Protein AF-A0A1Q9S417-F1 (afdb_monomer_lite)

pLDDT: mean 75.5, std 13.15, range [45.78, 92.06]

Secondary structure (DSSP, 8-state):
--HHHHHHHHHHHHHTS-GGGS-HHHHHHHHHHHHHHHHHHHHHHHHHHHHHHHHH---HHHHHHHHTS-HHHHHHHHGGGSPPPTT------------

Foldseek 3Di:
DVVLVVLVVVLVVLVVDDPVPDDPVSVVSNVVSVVVCVVVVLQVLLQVLQVVCVPPVDDLVRSCVVVVHPSCSSCVSNVVPHDPDPPPPPPDPDDPDDD

Structure (mmCIF, N/CA/C/O backbone):
data_AF-A0A1Q9S417-F1
#
_entry.id   AF-A0A1Q9S417-F1
#
loop_
_atom_site.group_PDB
_atom_site.id
_atom_site.type_symbol
_atom_site.label_atom_id
_atom_site.label_alt_id
_atom_site.label_comp_id
_atom_site.label_asym_id
_atom_site.label_entity_id
_atom_site.label_seq_id
_atom_site.pdbx_PDB_ins_code
_atom_site.Cartn_x
_atom_site.Cartn_y
_atom_site.Cartn_z
_atom_site.occupancy
_atom_site.B_iso_or_equiv
_atom_site.auth_seq_id
_atom_site.auth_comp_id
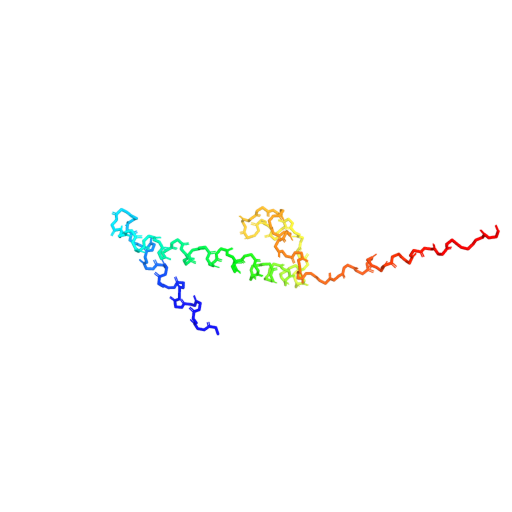_atom_site.auth_asym_id
_atom_site.auth_atom_id
_atom_site.pdbx_PDB_model_num
ATOM 1 N N . MET A 1 1 ? 4.423 -18.684 5.116 1.00 52.31 1 MET A N 1
ATOM 2 C CA . MET A 1 1 ? 3.765 -17.444 5.581 1.00 52.31 1 MET A CA 1
ATOM 3 C C . MET A 1 1 ? 2.319 -17.697 6.058 1.00 52.31 1 MET A C 1
ATOM 5 O O . MET A 1 1 ? 1.405 -17.155 5.455 1.00 52.31 1 MET A O 1
ATOM 9 N N . PRO A 1 2 ? 2.068 -18.516 7.101 1.00 57.88 2 PRO A N 1
ATOM 10 C CA . PRO A 1 2 ? 0.712 -18.708 7.648 1.00 57.88 2 PRO A CA 1
ATOM 11 C C . PRO A 1 2 ? 0.301 -17.654 8.701 1.00 57.88 2 PRO A C 1
ATOM 13 O O . PRO A 1 2 ? -0.861 -17.271 8.761 1.00 57.88 2 PRO A O 1
ATOM 16 N N . GLN A 1 3 ? 1.254 -17.114 9.470 1.00 61.38 3 GLN A N 1
ATOM 17 C CA . GLN A 1 3 ? 0.981 -16.210 10.604 1.00 61.38 3 GLN A CA 1
ATOM 18 C C . GLN A 1 3 ? 0.421 -14.837 10.195 1.00 61.38 3 GLN A C 1
ATOM 20 O O . GLN A 1 3 ? -0.356 -14.236 10.932 1.00 61.38 3 GLN A O 1
ATOM 25 N N . ASP A 1 4 ? 0.787 -14.337 9.013 1.00 63.00 4 ASP A N 1
ATOM 26 C CA . ASP A 1 4 ? 0.271 -13.055 8.520 1.00 63.00 4 ASP A CA 1
ATOM 27 C C . ASP A 1 4 ? -1.196 -13.151 8.103 1.00 63.00 4 ASP A C 1
ATOM 29 O O . ASP A 1 4 ? -1.945 -12.197 8.282 1.00 63.00 4 ASP A O 1
ATOM 33 N N . ALA A 1 5 ? -1.609 -14.298 7.558 1.00 62.94 5 ALA A N 1
ATOM 34 C CA . ALA A 1 5 ? -2.987 -14.528 7.143 1.00 62.94 5 ALA A CA 1
ATOM 35 C C . ALA A 1 5 ? -3.916 -14.645 8.360 1.00 62.94 5 ALA A C 1
ATOM 37 O O . ALA A 1 5 ? -5.005 -14.080 8.348 1.00 62.94 5 ALA A O 1
ATOM 38 N N . GLU A 1 6 ? -3.462 -15.308 9.428 1.00 66.06 6 GLU A N 1
ATOM 39 C CA . GLU A 1 6 ? -4.189 -15.379 10.701 1.00 66.06 6 GLU A CA 1
ATOM 40 C C . GLU A 1 6 ? -4.301 -14.005 11.370 1.00 66.06 6 GLU A C 1
ATOM 42 O O . GLU A 1 6 ? -5.394 -13.609 11.765 1.00 66.06 6 GLU A O 1
ATOM 47 N N . ARG A 1 7 ? -3.211 -13.225 11.414 1.00 66.38 7 ARG A N 1
ATOM 48 C CA . ARG A 1 7 ? -3.243 -11.842 11.924 1.00 66.38 7 ARG A CA 1
ATOM 49 C C . ARG A 1 7 ? -4.165 -10.932 11.113 1.00 66.38 7 ARG A C 1
ATOM 51 O O . ARG A 1 7 ? -4.863 -10.104 11.690 1.00 66.38 7 ARG A O 1
ATOM 58 N N . LEU A 1 8 ? -4.179 -11.081 9.788 1.00 67.31 8 LEU A N 1
ATOM 59 C CA . LEU A 1 8 ? -5.055 -10.310 8.905 1.00 67.31 8 LEU A CA 1
ATOM 60 C C . LEU A 1 8 ? -6.529 -10.694 9.099 1.00 67.31 8 LEU A C 1
ATOM 62 O O . LEU A 1 8 ? -7.389 -9.818 9.111 1.00 67.31 8 LEU A O 1
ATOM 66 N N . ALA A 1 9 ? -6.820 -11.985 9.283 1.00 70.38 9 ALA A N 1
ATOM 67 C CA . ALA A 1 9 ? -8.165 -12.476 9.569 1.00 70.38 9 ALA A CA 1
ATOM 68 C C . ALA A 1 9 ? -8.672 -12.003 10.940 1.00 70.38 9 ALA A C 1
ATOM 70 O O . ALA A 1 9 ? -9.835 -11.624 11.060 1.00 70.38 9 ALA A O 1
ATOM 71 N N . GLU A 1 10 ? -7.805 -11.979 11.953 1.00 69.38 10 GLU A N 1
ATOM 72 C CA . GLU A 1 10 ? -8.148 -11.475 13.283 1.00 69.38 10 GLU A CA 1
ATOM 73 C C . GLU A 1 10 ? -8.423 -9.968 13.257 1.00 69.38 10 GLU A C 1
ATOM 75 O O . GLU A 1 10 ? -9.461 -9.516 13.737 1.00 69.38 10 GLU A O 1
ATOM 80 N N . LEU A 1 11 ? -7.576 -9.190 12.574 1.00 69.12 11 LEU A N 1
ATOM 81 C CA . LEU A 1 11 ? -7.831 -7.764 12.379 1.00 69.12 11 LEU A CA 1
ATOM 82 C C . LEU A 1 11 ? -9.136 -7.520 11.605 1.00 69.12 11 LEU A C 1
ATOM 84 O O . LEU A 1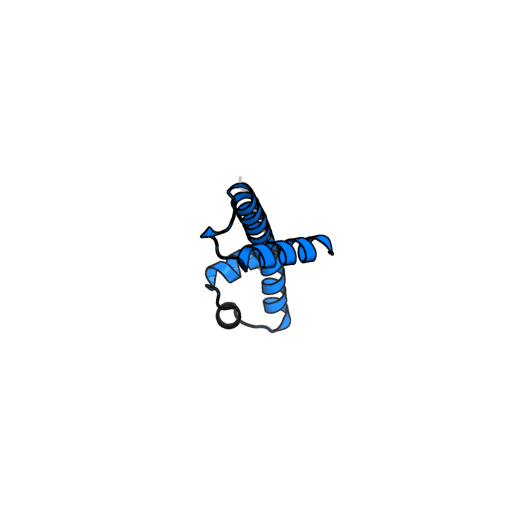 11 ? -9.908 -6.641 11.973 1.00 69.12 11 LEU A O 1
ATOM 88 N N . ALA A 1 12 ? -9.421 -8.309 10.565 1.00 71.44 12 ALA A N 1
ATOM 89 C CA . ALA A 1 12 ? -10.667 -8.196 9.808 1.00 71.44 12 ALA A CA 1
ATOM 90 C C . ALA A 1 12 ? -11.908 -8.480 10.672 1.00 71.44 12 ALA A C 1
ATOM 92 O O . ALA A 1 12 ? -12.933 -7.827 10.492 1.00 71.44 12 ALA A O 1
ATOM 93 N N . ARG A 1 13 ? -11.823 -9.413 11.631 1.00 70.25 13 ARG A N 1
ATOM 94 C CA . ARG A 1 13 ? -12.907 -9.690 12.589 1.00 70.25 13 ARG A CA 1
ATOM 95 C C . ARG A 1 13 ? -13.120 -8.542 13.569 1.00 70.25 13 ARG A C 1
ATOM 97 O O . ARG A 1 13 ? -14.266 -8.179 13.817 1.00 70.25 13 ARG A O 1
ATOM 104 N N . VAL A 1 14 ? -12.044 -7.959 14.095 1.00 68.81 14 VAL A N 1
ATOM 105 C CA . VAL A 1 14 ? -12.127 -6.815 15.018 1.00 68.81 14 VAL A CA 1
ATOM 106 C C . VAL A 1 14 ? -12.661 -5.570 14.302 1.00 68.81 14 VAL A C 1
ATOM 108 O O . VAL A 1 14 ? -13.547 -4.902 14.823 1.00 68.81 14 VAL A O 1
ATOM 111 N N . LEU A 1 15 ? -12.210 -5.305 13.071 1.00 67.19 15 LEU A N 1
ATOM 112 C CA . LEU A 1 15 ? -12.684 -4.182 12.249 1.00 67.19 15 LEU A CA 1
ATOM 113 C C . LEU A 1 15 ? -14.111 -4.361 11.703 1.00 67.19 15 LEU A C 1
ATOM 115 O O . LEU A 1 15 ? -14.707 -3.391 11.242 1.00 67.19 15 LEU A O 1
ATOM 119 N N . ALA A 1 16 ? -14.660 -5.579 11.728 1.00 74.50 16 ALA A N 1
ATOM 120 C CA . ALA A 1 16 ? -16.048 -5.844 11.346 1.00 74.50 16 ALA A CA 1
ATOM 121 C C . ALA A 1 16 ? -17.061 -5.492 12.453 1.00 74.50 16 ALA A C 1
ATOM 123 O O . ALA A 1 16 ? -18.263 -5.457 12.184 1.00 74.50 16 ALA A O 1
ATOM 124 N N . ARG A 1 17 ? -16.598 -5.239 13.686 1.00 72.88 17 ARG A N 1
ATOM 125 C CA . ARG A 1 17 ? -17.420 -4.731 14.797 1.00 72.88 17 ARG A CA 1
ATOM 126 C C . ARG A 1 17 ? -17.449 -3.200 14.773 1.00 72.88 17 ARG A C 1
ATOM 128 O O . ARG A 1 17 ? -16.522 -2.566 14.272 1.00 72.88 17 ARG A O 1
ATOM 135 N N . ASP A 1 18 ? -18.509 -2.597 15.314 1.00 75.44 18 ASP A N 1
ATOM 136 C CA . ASP A 1 18 ? -18.548 -1.142 15.502 1.00 75.44 18 ASP A CA 1
ATOM 137 C C . ASP A 1 18 ? -17.418 -0.741 16.462 1.00 75.44 18 ASP A C 1
ATOM 139 O O . ASP A 1 18 ? -17.254 -1.334 17.527 1.00 75.44 18 ASP A O 1
ATOM 143 N N . VAL A 1 19 ? -16.628 0.264 16.079 1.00 77.62 19 VAL A N 1
ATOM 144 C CA . VAL A 1 19 ? -15.475 0.751 16.856 1.00 77.62 19 VAL A CA 1
ATOM 145 C C . VAL A 1 19 ? -15.885 1.183 18.268 1.00 77.62 19 VAL A C 1
ATOM 147 O O . VAL A 1 19 ? -15.073 1.124 19.186 1.00 77.62 19 VAL A O 1
ATOM 150 N N . ARG A 1 20 ? -17.147 1.587 18.459 1.00 81.50 20 ARG A N 1
ATOM 151 C CA . ARG A 1 20 ? -17.700 1.991 19.760 1.00 81.50 20 ARG A CA 1
ATOM 152 C C . ARG A 1 20 ? -17.938 0.820 20.716 1.00 81.50 20 ARG A C 1
ATOM 154 O O . ARG A 1 20 ? -18.081 1.060 21.910 1.00 81.50 20 ARG A O 1
ATOM 161 N N . ASP A 1 21 ? -17.956 -0.408 20.202 1.00 84.94 21 ASP A N 1
ATOM 162 C CA . ASP A 1 21 ? -18.193 -1.636 20.969 1.00 84.94 21 ASP A CA 1
ATOM 163 C C . ASP A 1 21 ? -16.889 -2.384 21.303 1.00 84.94 21 ASP A C 1
ATOM 165 O O . ASP A 1 21 ? -16.933 -3.520 21.787 1.00 84.94 21 ASP A O 1
ATOM 169 N N . LEU A 1 22 ? -15.734 -1.786 20.994 1.00 81.31 22 LEU A N 1
ATOM 170 C CA . LEU A 1 22 ? -14.412 -2.327 21.302 1.00 81.31 22 LEU A CA 1
ATOM 171 C C . LEU A 1 22 ? -13.913 -1.772 22.639 1.00 81.31 22 LEU A C 1
ATOM 173 O O . LEU A 1 22 ? -14.025 -0.578 22.914 1.00 81.31 22 LEU A O 1
ATOM 177 N N . SER A 1 23 ? -13.335 -2.645 23.458 1.00 85.56 23 SER A N 1
ATOM 178 C CA . SER A 1 23 ? -12.593 -2.245 24.653 1.00 85.56 23 SER A CA 1
ATOM 179 C C . SER A 1 23 ? -11.291 -1.523 24.291 1.00 85.56 23 SER A C 1
ATOM 181 O O . SER A 1 23 ? -10.753 -1.684 23.194 1.00 85.56 23 SER A O 1
ATOM 183 N N . ASP A 1 24 ? -10.738 -0.763 25.237 1.00 86.25 24 ASP A N 1
ATOM 184 C CA . ASP A 1 24 ? -9.450 -0.081 25.059 1.00 86.25 24 ASP A CA 1
ATOM 185 C C . ASP A 1 24 ? -8.321 -1.059 24.683 1.00 86.25 24 ASP A C 1
ATOM 187 O O . ASP A 1 24 ? -7.478 -0.742 23.843 1.00 86.25 24 ASP A O 1
ATOM 191 N N . GLU A 1 25 ? -8.320 -2.267 25.254 1.00 81.06 25 GLU A N 1
ATOM 192 C CA . GLU A 1 25 ? -7.355 -3.324 24.925 1.00 81.06 25 GLU A CA 1
ATOM 193 C C . GLU A 1 25 ? -7.522 -3.809 23.476 1.00 81.06 25 GLU A C 1
ATOM 195 O O . GLU A 1 25 ? -6.542 -3.833 22.728 1.00 81.06 25 GLU A O 1
ATOM 200 N N . GLU A 1 26 ? -8.754 -4.086 23.036 1.00 78.56 26 GLU A N 1
ATOM 201 C CA . GLU A 1 26 ? -9.056 -4.473 21.647 1.00 78.56 26 GLU A CA 1
ATOM 202 C C . GLU A 1 26 ? -8.687 -3.359 20.648 1.00 78.56 26 GLU A C 1
ATOM 204 O O . GLU A 1 26 ? -8.148 -3.634 19.574 1.00 78.56 26 GLU A O 1
ATOM 209 N N . LEU A 1 27 ? -8.918 -2.089 21.001 1.00 79.38 27 LEU A N 1
ATOM 210 C CA . LEU A 1 27 ? -8.531 -0.934 20.185 1.00 79.38 27 LEU A CA 1
ATOM 211 C C . LEU A 1 27 ? -7.008 -0.815 20.048 1.00 79.38 27 LEU A C 1
ATOM 213 O O . LEU A 1 27 ? -6.499 -0.560 18.952 1.00 79.38 27 LEU A O 1
ATOM 217 N N . ILE A 1 28 ? -6.265 -1.019 21.139 1.00 80.44 28 ILE A N 1
ATOM 218 C CA . ILE A 1 28 ? -4.796 -0.996 21.138 1.00 80.44 28 ILE A CA 1
ATOM 219 C C . ILE A 1 28 ? -4.241 -2.138 20.283 1.00 80.44 28 ILE A C 1
ATOM 221 O O . ILE A 1 28 ? -3.309 -1.924 19.500 1.00 80.44 28 ILE A O 1
ATOM 225 N N . GLU A 1 29 ? -4.798 -3.341 20.407 1.00 77.50 29 GLU A N 1
ATOM 226 C CA . GLU A 1 29 ? -4.387 -4.492 19.604 1.00 77.50 29 GLU A CA 1
ATOM 227 C C . GLU A 1 29 ? -4.687 -4.284 18.117 1.00 77.50 29 GLU A C 1
ATOM 229 O O . GLU A 1 29 ? -3.794 -4.472 17.283 1.00 77.50 29 GLU A O 1
ATOM 234 N N . ALA A 1 30 ? -5.884 -3.795 17.779 1.00 73.75 30 ALA A N 1
ATOM 235 C CA . ALA A 1 30 ? -6.258 -3.462 16.408 1.00 73.75 30 ALA A CA 1
ATOM 236 C C . ALA A 1 30 ? -5.344 -2.383 15.808 1.00 73.75 30 ALA A C 1
ATOM 238 O O . ALA A 1 30 ? -4.875 -2.520 14.675 1.00 73.75 30 ALA A O 1
ATOM 239 N N . ALA A 1 31 ? -5.023 -1.335 16.573 1.00 76.56 31 ALA A N 1
ATOM 240 C CA . ALA A 1 31 ? -4.114 -0.277 16.140 1.00 76.56 31 ALA A CA 1
ATOM 241 C C . ALA A 1 31 ? -2.683 -0.796 15.920 1.00 76.56 31 ALA A C 1
ATOM 243 O O . ALA A 1 31 ? -2.050 -0.448 14.921 1.00 76.56 31 ALA A O 1
ATOM 244 N N . ARG A 1 32 ? -2.170 -1.663 16.806 1.00 74.81 32 ARG A N 1
ATOM 245 C CA . ARG A 1 32 ? -0.851 -2.299 16.637 1.00 74.81 32 ARG A CA 1
ATOM 246 C C . ARG A 1 32 ? -0.813 -3.201 15.409 1.00 74.81 32 ARG A C 1
ATOM 248 O O . ARG A 1 32 ? 0.114 -3.086 14.610 1.00 74.81 32 ARG A O 1
ATOM 255 N N . ALA A 1 33 ? -1.814 -4.060 15.232 1.00 71.12 33 ALA A N 1
ATOM 256 C CA . ALA A 1 33 ? -1.909 -4.948 14.077 1.00 71.12 33 ALA A CA 1
ATOM 257 C C . ALA A 1 33 ? -2.018 -4.156 12.762 1.00 71.12 33 ALA A C 1
ATOM 259 O O . ALA A 1 33 ? -1.296 -4.445 11.806 1.00 71.12 33 ALA A O 1
ATOM 260 N N . SER A 1 34 ? -2.840 -3.102 12.741 1.00 69.25 34 SER A N 1
ATOM 261 C CA . SER A 1 34 ? -2.952 -2.173 11.610 1.00 69.25 34 SER A CA 1
ATOM 262 C C . SER A 1 34 ? -1.626 -1.459 11.316 1.00 69.25 34 SER A C 1
ATOM 264 O O . SER A 1 34 ? -1.203 -1.366 10.161 1.00 69.25 34 SER A O 1
ATOM 266 N N . GLY A 1 35 ? -0.906 -1.026 12.355 1.00 67.62 35 GLY A N 1
ATOM 267 C CA . GLY A 1 35 ? 0.417 -0.415 12.230 1.00 67.62 35 GLY A CA 1
ATOM 268 C C . GLY A 1 35 ? 1.467 -1.358 11.636 1.00 67.62 35 GLY A C 1
ATOM 269 O O . GLY A 1 35 ? 2.229 -0.952 10.762 1.00 67.62 35 GLY A O 1
ATOM 270 N N . GLU A 1 36 ? 1.492 -2.625 12.048 1.00 69.69 36 GLU A N 1
ATOM 271 C CA . GLU A 1 36 ? 2.418 -3.627 11.501 1.00 69.69 36 GLU A CA 1
ATOM 272 C C . GLU A 1 36 ? 2.094 -3.980 10.043 1.00 69.69 36 GLU A C 1
ATOM 274 O O . GLU A 1 36 ? 2.999 -4.053 9.208 1.00 69.69 36 GLU A O 1
ATOM 279 N N . ILE A 1 37 ? 0.810 -4.098 9.692 1.00 66.56 37 ILE A N 1
ATOM 280 C CA . ILE A 1 37 ? 0.378 -4.251 8.293 1.00 66.56 37 ILE A CA 1
ATOM 281 C C . ILE A 1 37 ? 0.773 -3.022 7.471 1.00 66.56 37 ILE A C 1
ATOM 283 O O . ILE A 1 37 ? 1.248 -3.167 6.349 1.00 66.56 37 ILE A O 1
ATOM 287 N N . THR A 1 38 ? 0.664 -1.819 8.036 1.00 67.88 38 THR A N 1
ATOM 288 C CA . THR A 1 38 ? 1.076 -0.571 7.376 1.00 67.88 38 THR A CA 1
ATOM 289 C C . THR A 1 38 ? 2.594 -0.462 7.224 1.00 67.88 38 THR A C 1
ATOM 291 O O . THR A 1 38 ? 3.056 0.166 6.282 1.00 67.88 38 THR A O 1
ATOM 294 N N . LYS A 1 39 ? 3.398 -1.084 8.095 1.00 67.50 39 LYS A N 1
ATOM 295 C CA . LYS A 1 39 ? 4.864 -1.142 7.936 1.00 67.50 39 LYS A CA 1
ATOM 296 C C . LYS A 1 39 ? 5.293 -2.155 6.878 1.00 67.50 39 LYS A C 1
ATOM 298 O O . LYS A 1 39 ? 6.172 -1.865 6.072 1.00 67.50 39 LYS A O 1
ATOM 303 N N . LEU A 1 40 ? 4.666 -3.331 6.865 1.00 65.12 40 LEU A N 1
ATOM 304 C CA . LEU A 1 40 ? 4.966 -4.400 5.904 1.00 65.12 40 LEU A CA 1
ATOM 305 C C . LEU A 1 40 ? 4.318 -4.162 4.532 1.00 65.12 40 LEU A C 1
ATOM 307 O O . LEU A 1 40 ? 4.773 -4.708 3.523 1.00 65.12 40 LEU A O 1
ATOM 311 N N . GLY A 1 41 ? 3.268 -3.343 4.491 1.00 73.75 41 GLY A N 1
ATOM 312 C CA . GLY A 1 41 ? 2.508 -2.973 3.303 1.00 73.75 41 GLY A CA 1
ATOM 313 C C . GLY A 1 41 ? 3.386 -2.340 2.226 1.00 73.75 41 GLY A C 1
ATOM 314 O O . GLY A 1 41 ? 3.471 -2.917 1.145 1.00 73.75 41 GLY A O 1
ATOM 315 N N . PRO A 1 42 ? 4.093 -1.229 2.494 1.00 79.56 42 PRO A N 1
ATOM 316 C CA . PRO A 1 42 ? 4.997 -0.582 1.548 1.00 79.56 42 PRO A CA 1
ATOM 317 C C . PRO A 1 42 ? 6.098 -1.505 1.030 1.00 79.56 42 PRO A C 1
ATOM 319 O O . PRO A 1 42 ? 6.398 -1.473 -0.157 1.00 79.56 42 PRO A O 1
ATOM 322 N N . GLU A 1 43 ? 6.662 -2.364 1.885 1.00 82.56 43 GLU A N 1
ATOM 323 C CA . GLU A 1 43 ? 7.725 -3.296 1.492 1.00 82.56 43 GLU A CA 1
ATOM 324 C C . GLU A 1 43 ? 7.210 -4.353 0.502 1.00 82.56 43 GLU A C 1
ATOM 326 O O . GLU A 1 43 ? 7.755 -4.534 -0.589 1.00 82.56 43 GLU A O 1
ATOM 331 N N . ARG A 1 44 ? 6.119 -5.044 0.857 1.00 82.75 44 ARG A N 1
ATOM 332 C CA . ARG A 1 44 ? 5.517 -6.089 0.011 1.00 82.75 44 ARG A CA 1
ATOM 333 C C . ARG A 1 44 ? 4.921 -5.501 -1.258 1.00 82.75 44 ARG A C 1
ATOM 335 O O . ARG A 1 44 ? 5.135 -6.038 -2.341 1.00 82.75 44 ARG A O 1
ATOM 342 N N . THR A 1 45 ? 4.212 -4.385 -1.124 1.00 86.00 45 THR A N 1
ATOM 343 C CA . THR A 1 45 ? 3.599 -3.671 -2.249 1.00 86.00 45 THR A CA 1
ATOM 344 C C . THR A 1 45 ? 4.677 -3.139 -3.182 1.00 86.00 45 THR A C 1
ATOM 346 O O . THR A 1 45 ? 4.571 -3.323 -4.386 1.00 86.00 45 THR A O 1
ATOM 349 N N . GLY A 1 46 ? 5.764 -2.577 -2.650 1.00 88.56 46 GLY A N 1
ATOM 350 C CA . GLY A 1 46 ? 6.912 -2.123 -3.430 1.00 88.56 46 GLY A CA 1
ATOM 351 C C . GLY A 1 46 ? 7.515 -3.215 -4.311 1.00 88.56 46 GLY A C 1
ATOM 352 O O . GLY A 1 46 ? 7.724 -2.989 -5.501 1.00 88.56 46 GLY A O 1
ATOM 353 N N . ARG A 1 47 ? 7.714 -4.425 -3.769 1.00 89.38 47 ARG A N 1
ATOM 354 C CA . ARG A 1 47 ? 8.198 -5.581 -4.547 1.00 89.38 47 ARG A CA 1
ATOM 355 C C . ARG A 1 47 ? 7.232 -5.974 -5.669 1.00 89.38 47 ARG A C 1
ATOM 357 O O . ARG A 1 47 ? 7.672 -6.233 -6.783 1.00 89.38 47 ARG A O 1
ATOM 364 N N . LEU A 1 48 ? 5.927 -5.994 -5.393 1.00 88.94 48 LEU A N 1
ATOM 365 C CA . LEU A 1 48 ? 4.904 -6.307 -6.399 1.00 88.94 48 LEU A CA 1
ATOM 366 C C . LEU A 1 48 ? 4.847 -5.248 -7.509 1.00 88.94 48 LEU A C 1
ATOM 368 O O . LEU A 1 48 ? 4.749 -5.598 -8.681 1.00 88.94 48 LEU A O 1
ATOM 372 N N . LEU A 1 49 ? 4.943 -3.965 -7.152 1.00 90.94 49 LEU A N 1
ATOM 373 C CA . LEU A 1 49 ? 4.956 -2.851 -8.103 1.00 90.94 49 LEU A CA 1
ATOM 374 C C . LEU A 1 49 ? 6.212 -2.864 -8.986 1.00 90.94 49 LEU A C 1
ATOM 376 O O . LEU A 1 49 ? 6.112 -2.624 -10.188 1.00 90.94 49 LEU A O 1
ATOM 380 N N . ALA A 1 50 ? 7.380 -3.168 -8.411 1.00 90.44 50 ALA A N 1
ATOM 381 C CA . ALA A 1 50 ? 8.627 -3.326 -9.159 1.00 90.44 50 ALA A CA 1
ATOM 382 C C . ALA A 1 50 ? 8.547 -4.494 -10.156 1.00 90.44 50 ALA A C 1
ATOM 384 O O . ALA A 1 50 ? 8.931 -4.347 -11.316 1.00 90.44 50 ALA A O 1
ATOM 385 N N . GLU A 1 51 ? 7.979 -5.6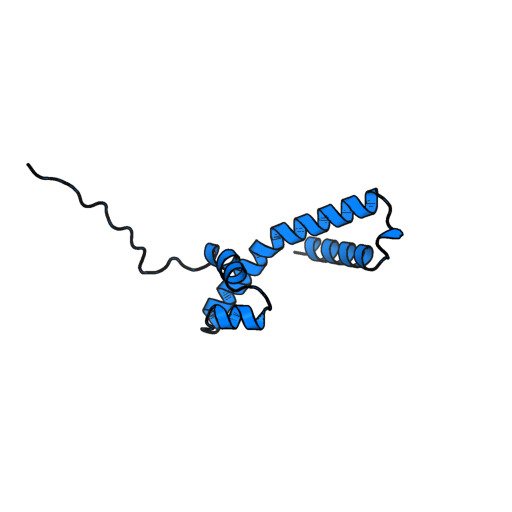25 -9.733 1.00 90.06 51 GLU A N 1
ATOM 386 C CA . GLU A 1 51 ? 7.766 -6.780 -10.605 1.00 90.06 51 GLU A CA 1
ATOM 387 C C . GLU A 1 51 ? 6.769 -6.468 -11.733 1.00 90.06 51 GLU A C 1
ATOM 389 O O . GLU A 1 51 ? 7.008 -6.817 -12.889 1.00 90.06 51 GLU A O 1
ATOM 394 N N . LEU A 1 52 ? 5.672 -5.767 -11.423 1.00 87.31 52 LEU A N 1
ATOM 395 C CA . LEU A 1 52 ? 4.666 -5.354 -12.405 1.00 87.31 52 LEU A CA 1
ATOM 396 C C . LEU A 1 52 ? 5.270 -4.439 -13.481 1.00 87.31 52 LEU A C 1
ATOM 398 O O . LEU A 1 52 ? 5.026 -4.631 -14.673 1.00 87.31 52 LEU A O 1
ATOM 402 N N . TYR A 1 53 ? 6.110 -3.488 -13.068 1.00 87.75 53 TYR A N 1
ATOM 403 C CA . TYR A 1 53 ? 6.862 -2.632 -13.985 1.00 87.75 53 TYR A CA 1
ATOM 404 C C . TYR A 1 53 ? 7.809 -3.436 -14.887 1.00 87.75 53 TYR A C 1
ATOM 406 O O . TYR A 1 53 ? 7.887 -3.179 -16.089 1.00 87.75 53 TYR A O 1
ATOM 414 N N . GLY A 1 54 ? 8.487 -4.445 -14.329 1.00 83.50 54 GLY A N 1
ATOM 415 C CA . GLY A 1 54 ? 9.412 -5.305 -15.068 1.00 83.50 54 GLY A CA 1
ATOM 416 C C . GLY A 1 54 ? 8.741 -6.243 -16.080 1.00 83.50 54 GLY A C 1
ATOM 417 O O . GLY A 1 54 ? 9.313 -6.494 -17.141 1.00 83.50 54 GLY A O 1
ATOM 418 N N . ARG A 1 55 ? 7.537 -6.751 -15.781 1.00 81.75 55 ARG A N 1
ATOM 419 C CA . ARG A 1 55 ? 6.840 -7.758 -16.606 1.00 81.75 55 ARG A CA 1
ATOM 420 C C . ARG A 1 55 ? 6.044 -7.175 -17.770 1.00 81.75 55 ARG A C 1
ATOM 422 O O . ARG A 1 55 ? 6.159 -7.679 -18.883 1.00 81.75 55 ARG A O 1
ATOM 429 N N . ASP A 1 56 ? 5.267 -6.119 -17.530 1.00 65.19 56 ASP A N 1
ATOM 430 C CA . ASP A 1 56 ? 4.244 -5.667 -18.489 1.00 65.19 56 ASP A CA 1
ATOM 431 C C . ASP A 1 56 ? 4.663 -4.439 -19.323 1.00 65.19 56 ASP A C 1
ATOM 433 O O . ASP A 1 56 ? 3.862 -3.910 -20.094 1.00 65.19 56 ASP A O 1
ATOM 437 N N . ARG A 1 57 ? 5.908 -3.945 -19.175 1.00 69.38 57 ARG A N 1
ATOM 438 C CA . ARG A 1 57 ? 6.383 -2.654 -19.735 1.00 69.38 57 ARG A CA 1
ATOM 439 C C . ARG A 1 57 ? 5.396 -1.496 -19.503 1.00 69.38 57 ARG A C 1
ATOM 441 O O . ARG A 1 57 ? 5.329 -0.554 -20.297 1.00 69.38 57 ARG A O 1
ATOM 448 N N . LEU A 1 58 ? 4.605 -1.563 -18.433 1.00 82.81 58 LEU A N 1
ATOM 449 C CA . LEU A 1 58 ? 3.668 -0.505 -18.085 1.00 82.81 58 LEU A CA 1
ATOM 450 C C . LEU A 1 58 ? 4.451 0.696 -17.574 1.00 82.81 58 LEU A C 1
ATOM 452 O O . LEU A 1 58 ? 5.398 0.565 -16.803 1.00 82.81 58 LEU A O 1
ATOM 456 N N . SER A 1 59 ? 4.033 1.887 -17.983 1.00 89.06 59 SER A N 1
ATOM 457 C CA . SER A 1 59 ? 4.589 3.111 -17.427 1.00 89.06 59 SER A CA 1
ATOM 458 C C . SER A 1 59 ? 4.132 3.283 -15.972 1.00 89.06 59 SER A C 1
ATOM 460 O O . SER A 1 59 ? 3.028 2.876 -15.602 1.00 89.06 59 SER A O 1
ATOM 462 N N . TRP A 1 60 ? 4.950 3.935 -15.141 1.00 90.38 60 TRP A N 1
ATOM 463 C CA . TRP A 1 60 ? 4.574 4.264 -13.760 1.00 90.38 60 TRP A CA 1
ATOM 464 C C . TRP A 1 60 ? 3.214 4.971 -13.628 1.00 90.38 60 TRP A C 1
ATOM 466 O O . TRP A 1 60 ? 2.455 4.590 -12.737 1.00 90.38 60 TRP A O 1
ATOM 476 N N . PRO A 1 61 ? 2.842 5.927 -14.508 1.00 91.56 61 PRO A N 1
ATOM 477 C CA . PRO A 1 61 ? 1.500 6.505 -14.504 1.00 91.56 61 PRO A CA 1
ATOM 478 C C . PRO A 1 61 ? 0.391 5.468 -14.703 1.00 91.56 61 PRO A C 1
ATOM 480 O O . PRO A 1 61 ? -0.615 5.513 -14.001 1.00 91.56 61 PRO A O 1
ATOM 483 N N . ARG A 1 62 ? 0.578 4.507 -15.618 1.00 90.00 62 ARG A N 1
ATOM 484 C CA . ARG A 1 62 ? -0.427 3.471 -15.880 1.00 90.00 62 ARG A CA 1
ATOM 485 C C . ARG A 1 62 ? -0.556 2.503 -14.709 1.00 90.00 62 ARG A C 1
ATOM 487 O O . ARG A 1 62 ? -1.664 2.108 -14.367 1.00 90.00 62 ARG A O 1
ATOM 494 N N . ILE A 1 63 ? 0.558 2.153 -14.071 1.00 89.69 63 ILE A N 1
ATOM 495 C CA . ILE A 1 63 ? 0.544 1.347 -12.846 1.00 89.69 63 ILE A CA 1
ATOM 496 C C . ILE A 1 63 ? -0.220 2.085 -11.741 1.00 89.69 63 ILE A C 1
ATOM 498 O O . ILE A 1 63 ? -1.097 1.493 -11.122 1.00 89.69 63 ILE A O 1
ATOM 502 N N . ALA A 1 64 ? 0.062 3.374 -11.536 1.00 88.75 64 ALA A N 1
ATOM 503 C CA . ALA A 1 64 ? -0.608 4.209 -10.540 1.00 88.75 64 ALA A CA 1
ATOM 504 C C . ALA A 1 64 ? -2.127 4.291 -10.749 1.00 88.75 64 ALA A C 1
ATOM 506 O O . ALA A 1 64 ? -2.887 4.125 -9.796 1.00 88.75 64 ALA A O 1
ATOM 507 N N . GLU A 1 65 ? -2.562 4.469 -11.998 1.00 89.31 65 GLU A N 1
ATOM 508 C CA . GLU A 1 65 ? -3.976 4.449 -12.378 1.00 89.31 65 GLU A CA 1
ATOM 509 C C . GLU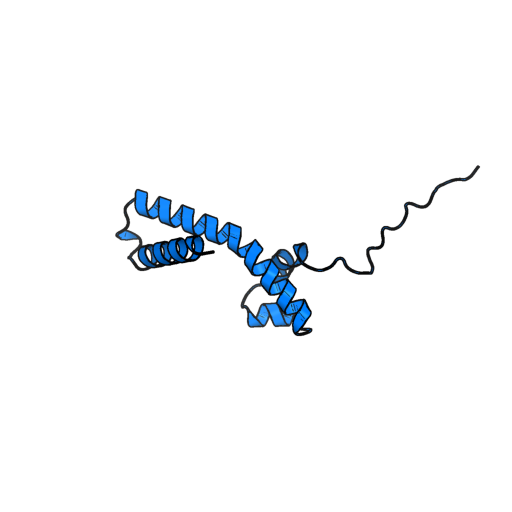 A 1 65 ? -4.639 3.102 -12.046 1.00 89.31 65 GLU A C 1
ATOM 511 O O . GLU A 1 65 ? -5.703 3.077 -11.434 1.00 89.31 65 GLU A O 1
ATOM 516 N N . LEU A 1 66 ? -3.999 1.981 -12.398 1.00 86.62 66 LEU A N 1
ATOM 517 C CA . LEU A 1 66 ? -4.555 0.638 -12.199 1.00 86.62 66 LEU A CA 1
ATOM 518 C C . LEU A 1 66 ? -4.670 0.240 -10.722 1.00 86.62 66 LEU A C 1
ATOM 520 O O . LEU A 1 66 ? -5.607 -0.466 -10.357 1.00 86.62 66 LEU A O 1
ATOM 524 N N . VAL A 1 67 ? -3.729 0.670 -9.879 1.00 86.12 67 VAL A N 1
ATOM 525 C CA . VAL A 1 67 ? -3.721 0.331 -8.443 1.00 86.12 67 VAL A CA 1
ATOM 526 C C . VAL A 1 67 ? -4.411 1.382 -7.569 1.00 86.12 67 VAL A C 1
ATOM 528 O O . VAL A 1 67 ? -4.543 1.176 -6.366 1.00 86.12 67 VAL A O 1
ATOM 531 N N . GLY A 1 68 ? -4.840 2.509 -8.150 1.00 85.56 68 GLY A N 1
ATOM 532 C CA . GLY A 1 68 ? -5.549 3.574 -7.438 1.00 85.56 68 GLY A CA 1
ATOM 533 C C . GLY A 1 68 ? -4.696 4.337 -6.419 1.00 85.56 68 GLY A C 1
ATOM 534 O O . GLY A 1 68 ? -5.235 4.880 -5.456 1.00 85.56 68 GLY A O 1
ATOM 535 N N . LEU A 1 69 ? -3.371 4.379 -6.602 1.00 86.38 69 LEU A N 1
ATOM 536 C CA . LEU A 1 69 ? -2.440 5.079 -5.708 1.00 86.38 69 LEU A CA 1
ATOM 537 C C . LEU A 1 69 ? -1.760 6.254 -6.422 1.00 86.38 69 LEU A C 1
ATOM 539 O O . LEU A 1 69 ? -1.539 6.191 -7.632 1.00 86.38 69 LEU A O 1
ATOM 543 N N . PRO A 1 70 ? -1.342 7.309 -5.696 1.00 89.81 70 PRO A N 1
ATOM 544 C CA . PRO A 1 70 ? -0.530 8.369 -6.279 1.00 89.81 70 PRO A CA 1
ATOM 545 C C . PRO A 1 70 ? 0.759 7.813 -6.890 1.00 89.81 70 PRO A C 1
ATOM 547 O O . PRO A 1 70 ? 1.458 7.004 -6.277 1.00 89.81 70 PRO A O 1
ATOM 550 N N . MET A 1 71 ? 1.123 8.301 -8.078 1.00 91.44 71 MET A N 1
ATOM 551 C CA . MET A 1 71 ? 2.324 7.852 -8.793 1.00 91.44 71 MET A CA 1
ATOM 552 C C . MET A 1 71 ? 3.603 8.004 -7.954 1.00 91.44 71 MET A C 1
ATOM 554 O O . MET A 1 71 ? 4.482 7.146 -7.999 1.00 91.44 71 MET A O 1
ATOM 558 N N . THR A 1 72 ? 3.701 9.069 -7.157 1.00 90.25 72 THR A N 1
ATOM 559 C CA . THR A 1 72 ? 4.832 9.305 -6.249 1.00 90.25 72 THR A CA 1
ATOM 560 C C . THR A 1 72 ? 4.943 8.221 -5.179 1.00 90.25 72 THR A C 1
ATOM 562 O O . THR A 1 72 ? 6.047 7.756 -4.907 1.00 90.25 72 THR A O 1
ATOM 565 N N . THR A 1 73 ? 3.819 7.771 -4.619 1.00 88.06 73 THR A N 1
ATOM 566 C CA . THR A 1 73 ? 3.755 6.663 -3.656 1.00 88.06 73 THR A CA 1
ATOM 567 C C . THR A 1 73 ? 4.165 5.351 -4.311 1.00 88.06 73 THR A C 1
ATOM 569 O O . THR A 1 73 ? 5.029 4.652 -3.785 1.00 88.06 73 THR A O 1
ATOM 572 N N . VAL A 1 74 ? 3.609 5.056 -5.490 1.00 89.44 74 VAL A N 1
ATOM 573 C CA . VAL A 1 74 ? 3.936 3.855 -6.275 1.00 89.44 74 VAL A CA 1
ATOM 574 C C . VAL A 1 74 ? 5.434 3.775 -6.551 1.00 89.44 74 VAL A C 1
ATOM 576 O O . VAL A 1 74 ? 6.071 2.772 -6.231 1.00 89.44 74 VAL A O 1
ATOM 579 N N . TYR A 1 75 ? 6.016 4.851 -7.082 1.00 89.44 75 TYR A N 1
ATOM 580 C CA . TYR A 1 75 ? 7.443 4.900 -7.373 1.00 89.44 75 TYR A CA 1
ATOM 581 C C . TYR A 1 75 ? 8.289 4.840 -6.096 1.00 89.44 75 TYR A C 1
ATOM 583 O O . TYR A 1 75 ? 9.251 4.080 -6.036 1.00 89.44 75 TYR A O 1
ATOM 591 N N . SER A 1 76 ? 7.926 5.589 -5.049 1.00 90.44 76 SER A N 1
ATOM 592 C CA . SER A 1 76 ? 8.675 5.606 -3.787 1.00 90.44 76 SER A CA 1
ATOM 593 C C . SER A 1 76 ? 8.742 4.233 -3.126 1.00 90.44 76 SER A C 1
ATOM 595 O O . SER A 1 76 ? 9.768 3.903 -2.535 1.00 90.44 76 SER A O 1
ATOM 597 N N . TRP A 1 77 ? 7.665 3.450 -3.192 1.00 92.06 77 TRP A N 1
ATOM 598 C CA . TRP A 1 77 ? 7.636 2.098 -2.639 1.00 92.06 77 TRP A CA 1
ATOM 599 C C . TRP A 1 77 ? 8.358 1.093 -3.536 1.00 92.06 77 TRP A C 1
ATOM 601 O O . TRP A 1 77 ? 9.026 0.205 -3.018 1.00 92.06 77 TRP A O 1
ATOM 611 N N . ALA A 1 78 ? 8.266 1.229 -4.863 1.00 91.19 78 ALA A N 1
ATOM 612 C CA . ALA A 1 78 ? 8.907 0.309 -5.805 1.00 91.19 78 ALA A CA 1
ATOM 613 C C . ALA A 1 78 ? 10.425 0.516 -5.928 1.00 91.19 78 ALA A C 1
ATOM 615 O O . ALA A 1 78 ? 11.167 -0.453 -6.085 1.00 91.19 78 ALA A O 1
ATOM 616 N N . ARG A 1 79 ? 10.897 1.766 -5.834 1.00 90.88 79 ARG A N 1
ATOM 617 C CA . ARG A 1 79 ? 12.290 2.170 -6.093 1.00 90.88 79 ARG A CA 1
ATOM 618 C C . ARG A 1 79 ? 13.357 1.288 -5.424 1.00 90.88 79 ARG A C 1
ATOM 620 O O . ARG A 1 79 ? 14.315 0.961 -6.117 1.00 90.88 79 ARG A O 1
ATOM 627 N N . PRO A 1 80 ? 13.244 0.878 -4.144 1.00 91.25 80 PRO A N 1
ATOM 628 C CA . PRO A 1 80 ? 14.260 0.040 -3.498 1.00 91.25 80 PRO A CA 1
ATOM 629 C C . PRO A 1 80 ? 14.447 -1.351 -4.127 1.00 91.25 80 PRO A C 1
ATOM 631 O O . PRO A 1 80 ? 15.440 -2.009 -3.834 1.00 91.25 80 PRO A O 1
ATOM 634 N N . TYR A 1 81 ? 13.497 -1.808 -4.949 1.00 90.00 81 TYR A N 1
ATOM 635 C CA . TYR A 1 81 ? 13.475 -3.151 -5.540 1.00 90.00 81 TYR A CA 1
ATOM 636 C C . TYR A 1 81 ? 13.691 -3.154 -7.051 1.00 90.00 81 TYR A C 1
ATOM 638 O O . TYR A 1 81 ? 13.680 -4.218 -7.667 1.00 90.00 81 TYR A O 1
ATOM 646 N N . LEU A 1 82 ? 13.860 -1.981 -7.661 1.00 87.38 82 LEU A N 1
ATOM 647 C CA . LEU A 1 82 ? 14.186 -1.892 -9.075 1.00 87.38 82 LEU A CA 1
ATOM 648 C C . LEU A 1 82 ? 15.649 -2.295 -9.297 1.00 87.38 82 LEU A C 1
ATOM 650 O O . LEU A 1 82 ? 16.496 -2.021 -8.440 1.00 87.38 82 LEU A O 1
ATOM 654 N N . PRO A 1 83 ? 15.969 -2.933 -10.436 1.00 81.62 83 PRO A N 1
ATOM 655 C CA . PRO A 1 83 ? 17.358 -3.131 -10.812 1.00 81.62 83 PRO A CA 1
ATOM 656 C C . PRO A 1 83 ? 18.063 -1.766 -10.887 1.00 81.62 83 PRO A C 1
ATOM 658 O O . PRO A 1 83 ? 17.429 -0.777 -11.270 1.00 81.62 83 PRO A O 1
ATOM 661 N N . PRO A 1 84 ? 19.354 -1.691 -10.516 1.00 71.88 84 PRO A N 1
ATOM 662 C CA . PRO A 1 84 ? 20.122 -0.465 -10.669 1.00 71.88 84 PRO A CA 1
ATOM 663 C C . PRO A 1 84 ? 20.076 -0.023 -12.132 1.00 71.88 84 PRO A C 1
ATOM 665 O O . PRO A 1 84 ? 20.207 -0.847 -13.041 1.00 71.88 84 PRO A O 1
ATOM 668 N N . ASP A 1 85 ? 19.850 1.270 -12.345 1.00 65.69 85 ASP A N 1
ATOM 669 C CA . ASP A 1 85 ? 19.778 1.841 -13.683 1.00 65.69 85 ASP A CA 1
ATOM 670 C C . ASP A 1 85 ? 21.137 1.612 -14.374 1.00 65.69 85 ASP A C 1
ATOM 672 O O . ASP A 1 85 ? 22.169 1.983 -13.803 1.00 65.69 85 ASP A O 1
ATOM 676 N N . PRO A 1 86 ? 21.198 0.994 -15.570 1.00 54.88 86 PRO A N 1
ATOM 677 C CA . PRO A 1 86 ? 22.464 0.722 -16.256 1.00 54.88 86 PRO A CA 1
ATOM 678 C C . PRO A 1 86 ? 23.287 1.982 -16.595 1.00 54.88 86 PRO A C 1
ATOM 680 O O . PRO A 1 86 ? 24.406 1.854 -17.081 1.00 54.88 86 PRO A O 1
ATOM 683 N N . GLY A 1 87 ? 22.769 3.190 -16.338 1.00 54.81 87 GLY A N 1
ATOM 684 C CA . GLY A 1 87 ? 23.477 4.465 -16.481 1.00 54.81 87 GLY A CA 1
ATOM 685 C C . GLY A 1 87 ? 24.144 5.016 -15.210 1.00 54.81 87 GLY A C 1
ATOM 686 O O . GLY A 1 87 ? 24.870 6.001 -15.307 1.00 54.81 87 GLY A O 1
ATOM 687 N N . GLU A 1 88 ? 23.951 4.409 -14.032 1.00 49.03 88 GLU A N 1
ATOM 688 C CA . GLU A 1 88 ? 24.677 4.765 -12.797 1.00 49.03 88 GLU A CA 1
ATOM 689 C C . GLU A 1 88 ? 25.953 3.913 -12.629 1.00 49.03 88 GLU A C 1
ATOM 691 O O . GLU A 1 88 ? 26.321 3.480 -11.533 1.00 49.03 88 GLU A O 1
ATOM 696 N N . GLU A 1 89 ? 26.696 3.681 -13.716 1.00 47.03 89 GLU A N 1
ATOM 697 C CA . GLU A 1 89 ? 28.120 3.391 -13.569 1.00 47.03 89 GLU A CA 1
ATOM 698 C C . GLU A 1 89 ? 28.766 4.611 -12.911 1.00 47.03 89 GLU A C 1
ATOM 700 O O . GLU A 1 89 ? 28.869 5.6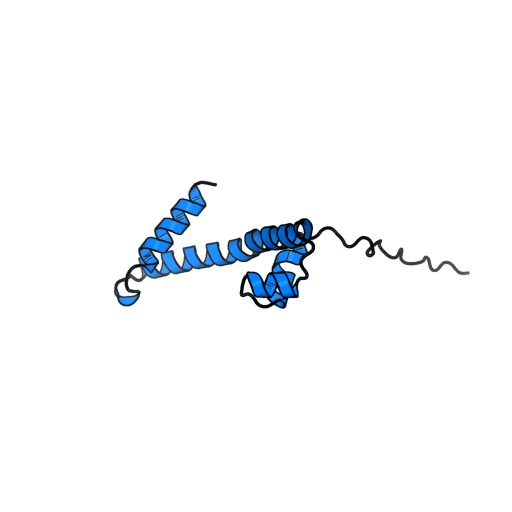93 -13.491 1.00 47.03 89 GLU A O 1
ATOM 705 N N . ARG A 1 90 ? 29.140 4.423 -11.641 1.00 54.75 90 ARG A N 1
ATOM 706 C CA . ARG A 1 90 ? 30.010 5.283 -10.838 1.00 54.75 90 ARG A CA 1
ATOM 707 C C . ARG A 1 90 ? 30.917 6.105 -11.749 1.00 54.75 90 ARG A C 1
ATOM 709 O O . ARG A 1 90 ? 31.901 5.571 -12.249 1.00 54.75 90 ARG A O 1
ATOM 716 N N . SER A 1 91 ? 30.634 7.400 -11.905 1.00 45.78 91 SER A N 1
ATOM 717 C CA . SER A 1 91 ? 31.645 8.335 -12.397 1.00 45.78 91 SER A CA 1
ATOM 718 C C . SER A 1 91 ? 32.894 8.118 -11.539 1.00 45.78 91 SER A C 1
ATOM 720 O O . SER A 1 91 ? 32.844 8.404 -10.334 1.00 45.78 91 SER A O 1
ATOM 722 N N . PRO A 1 92 ? 33.998 7.575 -12.085 1.00 49.81 92 PRO A N 1
ATOM 723 C CA . PRO A 1 92 ? 35.226 7.536 -11.329 1.00 49.81 92 PRO A CA 1
ATOM 724 C C . PRO A 1 92 ? 35.577 8.999 -11.097 1.00 49.81 92 PRO A C 1
ATOM 726 O O . PRO A 1 92 ? 35.646 9.779 -12.049 1.00 49.81 92 PRO A O 1
ATOM 729 N N . ARG A 1 9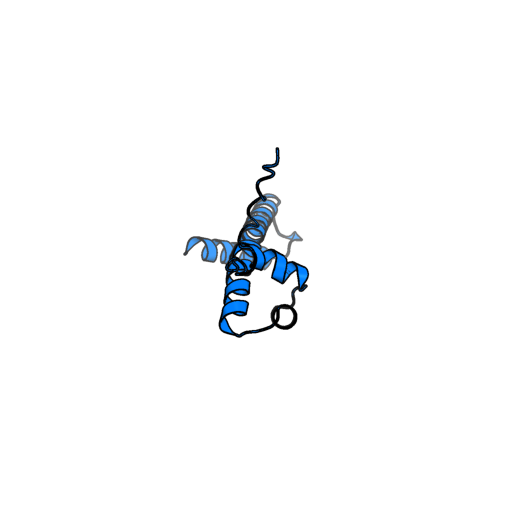3 ? 35.720 9.401 -9.828 1.00 55.59 93 ARG A N 1
ATOM 730 C CA . ARG A 1 93 ? 36.287 10.708 -9.488 1.00 55.59 93 ARG A CA 1
ATOM 731 C C . ARG A 1 93 ? 37.595 10.809 -10.262 1.00 55.59 93 ARG A C 1
ATOM 733 O O . ARG A 1 93 ? 38.545 10.099 -9.937 1.00 55.59 93 ARG A O 1
ATOM 740 N N . GLN A 1 94 ? 37.597 11.614 -11.322 1.00 55.47 94 GLN A N 1
ATOM 741 C CA . GLN A 1 94 ? 38.765 11.800 -12.162 1.00 55.47 94 GLN A CA 1
ATOM 742 C C . GLN A 1 94 ? 39.914 12.234 -11.261 1.00 55.47 94 GLN A C 1
ATOM 744 O O . GLN A 1 94 ? 39.792 13.195 -10.494 1.00 55.47 94 GLN A O 1
ATOM 749 N N . GLY A 1 95 ? 41.006 11.474 -11.325 1.00 52.69 95 GLY A N 1
ATOM 750 C CA . GLY A 1 95 ? 42.252 11.833 -10.683 1.00 52.69 95 GLY A CA 1
ATOM 751 C C . GLY A 1 95 ? 42.661 13.221 -11.153 1.00 52.69 95 GLY A C 1
ATOM 752 O O . GLY A 1 95 ? 42.907 13.440 -12.335 1.00 52.69 95 GLY A O 1
ATOM 753 N N . ARG A 1 96 ? 42.742 14.165 -10.218 1.00 47.62 96 ARG A N 1
ATOM 754 C CA . ARG A 1 96 ? 43.551 15.361 -10.419 1.00 47.62 96 ARG A CA 1
ATOM 755 C C . ARG A 1 96 ? 44.991 14.993 -10.091 1.00 47.62 96 ARG A C 1
ATOM 757 O O . ARG A 1 96 ? 45.438 15.150 -8.960 1.00 47.62 96 ARG A O 1
ATOM 764 N N . THR A 1 97 ? 45.686 14.480 -11.098 1.00 59.09 97 THR A N 1
ATOM 765 C CA . THR A 1 97 ? 47.138 14.612 -11.217 1.00 59.09 97 THR A CA 1
ATOM 766 C C . THR A 1 97 ? 47.402 15.699 -12.243 1.00 59.09 97 THR A C 1
ATOM 768 O O . THR A 1 97 ? 47.078 15.503 -13.405 1.00 59.09 97 THR A O 1
ATOM 771 N N . THR A 1 98 ? 47.996 16.804 -11.806 1.00 57.31 98 THR A N 1
ATOM 772 C CA . THR A 1 98 ? 48.899 17.690 -12.566 1.00 57.31 98 THR A CA 1
ATOM 773 C C . THR A 1 98 ? 49.601 18.527 -11.494 1.00 57.31 98 THR A C 1
ATOM 775 O O . THR A 1 98 ? 48.906 19.187 -10.721 1.00 57.31 98 THR A O 1
ATOM 778 N N . SER A 1 99 ? 50.866 18.219 -11.196 1.00 55.34 99 SER A N 1
ATOM 779 C CA . SER A 1 99 ? 52.088 18.831 -11.763 1.00 55.34 99 SER A CA 1
ATOM 780 C C . SER A 1 99 ? 52.470 20.121 -11.058 1.00 55.34 99 SER A C 1
ATOM 782 O O . SER A 1 99 ? 51.632 21.043 -11.035 1.00 55.34 99 SER A O 1
#

Radius of gyration: 21.22 Å; chains: 1; bounding box: 71×38×45 Å

Sequence (99 aa):
MPQDAERLAELARVLARDVRDLSDEELIEAARASGEITKLGPERTGRLLAELYGRDRLSWPRIAELVGLPMTTVYSWARPYLPPDPGEERSPRQGRTTS